Protein AF-A0A067MJQ2-F1 (afdb_monomer_lite)

Secondary structure (DSSP, 8-state):
--------HHHHHHHHHHHSS-EE--EETTEEPPPEEPPSS-TT-SHHHHHHHHHHHHHHHHHHHHHSSTTPPPPPPPTTS-----SEEEETTEEEETTS--HHHHHHHHHHHHHHHHHHHHHHHHHT--HHHHHHHIIIIIHHHHHGGGGG-

Radius of gyration: 24.06 Å; chains: 1; bounding box: 55×53×56 Å

Structure (mmCIF, N/CA/C/O backbone):
data_AF-A0A067MJQ2-F1
#
_entry.id   AF-A0A067MJQ2-F1
#
loop_
_atom_site.group_PDB
_atom_site.id
_atom_site.type_symbol
_atom_site.label_atom_id
_atom_site.label_alt_id
_atom_site.label_comp_id
_atom_site.label_asym_id
_atom_site.label_entity_id
_atom_site.label_seq_id
_atom_site.pdbx_PDB_ins_code
_atom_site.Cartn_x
_atom_site.Cartn_y
_atom_site.Cartn_z
_atom_site.occupancy
_atom_site.B_iso_or_equiv
_atom_site.auth_seq_id
_atom_site.auth_comp_id
_atom_site.auth_asym_id
_atom_s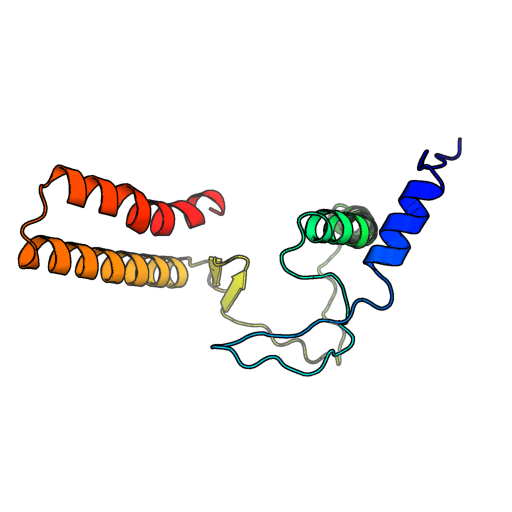ite.auth_atom_id
_atom_site.pdbx_PDB_model_num
ATOM 1 N N . MET A 1 1 ? 30.058 -21.369 -19.604 1.00 32.69 1 MET A N 1
ATOM 2 C CA . MET A 1 1 ? 29.313 -22.134 -18.583 1.00 32.69 1 MET A CA 1
ATOM 3 C C . MET A 1 1 ? 27.878 -21.627 -18.615 1.00 32.69 1 MET A C 1
ATOM 5 O O . MET A 1 1 ? 27.590 -20.564 -18.086 1.00 32.69 1 MET A O 1
ATOM 9 N N . THR A 1 2 ? 27.033 -22.276 -19.410 1.00 34.25 2 THR A N 1
ATOM 10 C CA . THR A 1 2 ? 25.644 -21.876 -19.672 1.00 34.25 2 THR A CA 1
ATOM 11 C C . THR A 1 2 ? 24.754 -22.401 -18.551 1.00 34.25 2 THR A C 1
ATOM 13 O O . THR A 1 2 ? 24.617 -23.610 -18.397 1.00 34.25 2 THR A O 1
ATOM 16 N N . PHE A 1 3 ? 24.171 -21.502 -17.756 1.00 43.03 3 PHE A N 1
ATOM 17 C CA . PHE A 1 3 ? 23.114 -21.848 -16.807 1.00 43.03 3 PHE A CA 1
ATOM 18 C C . PHE A 1 3 ? 21.864 -22.250 -17.601 1.00 43.03 3 PHE A C 1
ATOM 20 O O . PHE A 1 3 ? 21.098 -21.393 -18.032 1.00 43.03 3 PHE A O 1
ATOM 27 N N . ALA A 1 4 ? 21.679 -23.548 -17.835 1.00 46.56 4 ALA A N 1
ATOM 28 C CA . ALA A 1 4 ? 20.373 -24.082 -18.195 1.00 46.56 4 ALA A CA 1
ATOM 29 C C . ALA A 1 4 ? 19.513 -24.051 -16.922 1.00 46.56 4 ALA A C 1
ATOM 31 O O . ALA A 1 4 ? 19.930 -24.629 -15.913 1.00 46.56 4 ALA A O 1
ATOM 32 N N . PRO A 1 5 ? 18.368 -23.351 -16.892 1.00 57.22 5 PRO A N 1
ATOM 33 C CA . PRO A 1 5 ? 17.514 -23.403 -15.721 1.00 57.22 5 PRO A CA 1
ATOM 34 C C . PRO A 1 5 ? 16.914 -24.814 -15.636 1.00 57.22 5 PRO A C 1
ATOM 36 O O . PRO A 1 5 ? 16.257 -25.277 -16.563 1.00 57.22 5 PRO A O 1
ATOM 39 N N . ALA A 1 6 ? 17.197 -25.513 -14.538 1.00 62.03 6 ALA A N 1
ATOM 40 C CA . ALA A 1 6 ? 16.759 -26.879 -14.265 1.00 62.03 6 ALA A CA 1
ATOM 41 C C . ALA A 1 6 ? 15.264 -26.925 -13.887 1.00 62.03 6 ALA A C 1
ATOM 43 O O . ALA A 1 6 ? 14.918 -27.262 -12.757 1.00 62.03 6 ALA A O 1
ATOM 44 N N . TYR A 1 7 ? 14.376 -26.529 -14.800 1.00 73.81 7 TYR A N 1
ATOM 45 C CA . TYR A 1 7 ? 12.937 -26.731 -14.634 1.00 73.81 7 TYR A CA 1
ATOM 46 C C . TYR A 1 7 ? 12.507 -27.976 -15.403 1.00 73.81 7 TYR A C 1
ATOM 48 O O . TYR A 1 7 ? 12.856 -28.141 -16.566 1.00 73.81 7 TYR A O 1
ATOM 56 N N . ASP A 1 8 ? 11.756 -28.843 -14.730 1.00 87.31 8 ASP A N 1
ATOM 57 C CA . ASP A 1 8 ? 11.085 -29.989 -15.341 1.00 87.31 8 ASP A CA 1
ATOM 58 C C . ASP A 1 8 ? 10.081 -29.506 -16.405 1.00 87.31 8 ASP A C 1
ATOM 60 O O . ASP A 1 8 ? 9.331 -28.550 -16.169 1.00 87.31 8 ASP A O 1
ATOM 64 N N . ASP A 1 9 ? 10.045 -30.187 -17.552 1.00 87.06 9 ASP A N 1
ATOM 65 C CA . ASP A 1 9 ? 9.112 -29.954 -18.661 1.00 87.06 9 ASP A CA 1
ATOM 66 C C . ASP A 1 9 ? 7.653 -29.914 -18.186 1.00 87.06 9 ASP A C 1
ATOM 68 O O . ASP A 1 9 ? 6.849 -29.105 -18.658 1.00 87.06 9 ASP A O 1
ATOM 72 N N . THR A 1 10 ? 7.320 -30.721 -17.177 1.00 89.19 10 THR A N 1
ATOM 73 C CA . THR A 1 10 ? 5.997 -30.730 -16.545 1.00 89.19 10 THR A CA 1
ATOM 74 C C . THR A 1 10 ? 5.669 -29.368 -15.933 1.00 89.19 10 THR A C 1
ATOM 76 O O . THR A 1 10 ? 4.576 -28.838 -16.126 1.00 89.19 10 THR A O 1
ATOM 79 N N . THR A 1 11 ? 6.623 -28.752 -15.232 1.00 86.00 11 THR A N 1
ATOM 80 C CA . THR A 1 11 ? 6.438 -27.436 -14.599 1.00 86.00 11 THR A CA 1
ATOM 81 C C . THR A 1 11 ? 6.233 -26.348 -15.649 1.00 86.00 11 THR A C 1
ATOM 83 O O . THR A 1 11 ? 5.360 -25.491 -15.493 1.00 86.00 11 THR A O 1
ATOM 86 N N . VAL A 1 12 ? 6.992 -26.404 -16.746 1.00 87.50 12 VAL A N 1
ATOM 87 C CA . VAL A 1 12 ? 6.847 -25.467 -17.869 1.00 87.50 12 VAL A CA 1
ATOM 88 C C . VAL A 1 12 ? 5.466 -25.607 -18.512 1.00 87.50 12 VAL A C 1
ATOM 90 O O . VAL A 1 12 ? 4.796 -24.597 -18.732 1.00 87.50 12 VAL A O 1
ATOM 93 N N . ALA A 1 13 ? 4.995 -26.837 -18.727 1.00 88.06 13 ALA A N 1
ATOM 94 C CA . ALA A 1 13 ? 3.665 -27.100 -19.270 1.00 88.06 13 ALA A CA 1
ATOM 95 C C . ALA A 1 13 ? 2.544 -26.565 -18.359 1.00 88.06 13 ALA A C 1
ATOM 97 O O . ALA A 1 13 ? 1.596 -25.950 -18.849 1.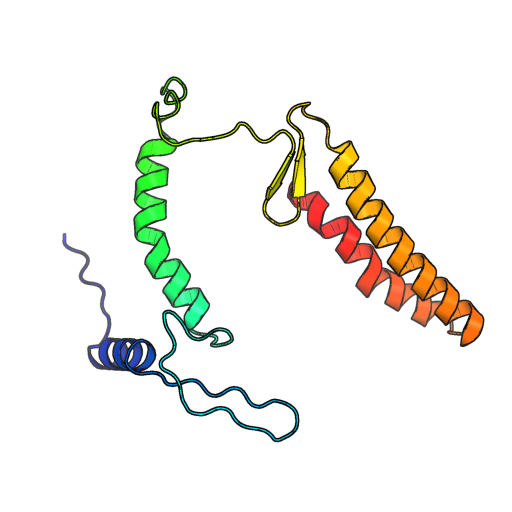00 88.06 13 ALA A O 1
ATOM 98 N N . TRP A 1 14 ? 2.671 -26.721 -17.036 1.00 88.38 14 TRP A N 1
ATOM 99 C CA . TRP A 1 14 ? 1.720 -26.155 -16.070 1.00 88.38 14 TRP A CA 1
ATOM 100 C C . TRP A 1 14 ? 1.694 -24.626 -16.094 1.00 88.38 14 TRP A C 1
ATOM 102 O O . TRP A 1 14 ? 0.615 -24.033 -16.088 1.00 88.38 14 TRP A O 1
ATOM 112 N N . ILE A 1 15 ? 2.859 -23.974 -16.150 1.00 88.06 15 ILE A N 1
ATOM 113 C CA . ILE A 1 15 ? 2.942 -22.509 -16.247 1.00 88.06 15 ILE A CA 1
ATOM 114 C C . ILE A 1 15 ? 2.348 -22.034 -17.578 1.00 88.06 15 ILE A C 1
ATOM 116 O O . ILE A 1 15 ? 1.588 -21.068 -17.603 1.00 88.06 15 ILE A O 1
ATOM 120 N N . GLN A 1 16 ? 2.634 -22.726 -18.680 1.00 88.00 16 GLN A N 1
ATOM 121 C CA . GLN A 1 16 ? 2.071 -22.398 -19.987 1.00 88.00 16 GLN A CA 1
ATOM 122 C C . GLN A 1 16 ? 0.545 -22.549 -19.999 1.00 88.00 16 GLN A C 1
ATOM 124 O O . GLN A 1 16 ? -0.145 -21.655 -20.491 1.00 88.00 16 GLN A O 1
ATOM 129 N N . ALA A 1 17 ? 0.012 -23.626 -19.419 1.00 86.38 17 ALA A N 1
ATOM 130 C CA . ALA A 1 17 ? -1.427 -23.824 -19.258 1.00 86.38 17 ALA A CA 1
ATOM 131 C C . ALA A 1 17 ? -2.057 -22.750 -18.355 1.00 86.38 17 ALA A C 1
ATOM 133 O O . ALA A 1 17 ? -3.153 -22.280 -18.634 1.00 86.38 17 ALA A O 1
ATOM 134 N N . PHE A 1 18 ? -1.351 -22.308 -17.310 1.00 85.25 18 PHE A N 1
ATOM 135 C CA . PHE A 1 18 ? -1.799 -21.217 -16.442 1.00 85.25 18 PHE A CA 1
ATOM 136 C C . PHE A 1 18 ? -1.872 -19.867 -17.178 1.00 85.25 18 PHE A C 1
ATOM 138 O O . PHE A 1 18 ? -2.764 -19.062 -16.915 1.00 85.25 18 PHE A O 1
ATOM 145 N N . LEU A 1 19 ? -0.949 -19.613 -18.109 1.00 83.38 19 LEU A N 1
ATOM 146 C CA . LEU A 1 19 ? -0.887 -18.367 -18.880 1.00 83.38 19 LEU A CA 1
ATOM 147 C C . LEU A 1 19 ? -1.810 -18.354 -20.109 1.00 83.38 19 LEU A C 1
ATOM 149 O O . LEU A 1 19 ? -2.201 -17.278 -20.558 1.00 83.38 19 LEU A O 1
ATOM 153 N N . THR A 1 20 ? -2.174 -19.517 -20.653 1.00 84.25 20 THR A N 1
ATOM 154 C CA . THR A 1 20 ? -2.862 -19.635 -21.953 1.00 84.25 20 THR A CA 1
ATOM 155 C C . THR A 1 20 ? -4.352 -19.948 -21.789 1.00 84.25 20 THR A C 1
ATOM 157 O O . THR A 1 20 ? -4.719 -20.786 -20.980 1.00 84.25 20 THR A O 1
ATOM 160 N N . ASP A 1 21 ? -5.211 -19.290 -22.580 1.00 70.12 21 ASP A N 1
ATOM 161 C CA . ASP A 1 21 ? -6.662 -19.561 -22.710 1.00 70.12 21 ASP A CA 1
ATOM 162 C C . ASP A 1 21 ? -7.470 -19.578 -21.393 1.00 70.12 21 ASP A C 1
ATOM 164 O O . ASP A 1 21 ? -8.532 -20.195 -21.286 1.00 70.12 21 ASP A O 1
ATOM 168 N N . HIS A 1 22 ? -7.007 -18.861 -20.367 1.00 73.62 22 HIS A N 1
ATOM 169 C CA . HIS A 1 22 ? -7.768 -18.735 -19.132 1.00 73.62 22 HIS A CA 1
ATOM 170 C C . HIS A 1 22 ? -8.941 -17.760 -19.332 1.00 73.62 22 HIS A C 1
ATOM 172 O O . HIS A 1 22 ? -8.787 -16.554 -19.566 1.00 73.62 22 HIS A O 1
ATOM 178 N N . LYS A 1 23 ? -10.155 -18.307 -19.246 1.00 78.69 23 LYS A N 1
ATOM 179 C CA . LYS A 1 23 ? -11.404 -17.549 -19.333 1.00 78.69 23 LYS A CA 1
ATOM 180 C C . LYS A 1 23 ? -11.865 -17.162 -17.935 1.00 78.69 23 LYS A C 1
ATOM 182 O O . LYS A 1 23 ? -11.967 -18.007 -17.049 1.00 78.69 23 LYS A O 1
ATOM 187 N N . GLY A 1 24 ? -12.140 -15.878 -17.745 1.00 76.88 24 GLY A N 1
ATOM 188 C CA . GLY A 1 24 ? -12.678 -15.336 -16.503 1.00 76.88 24 GLY A CA 1
ATOM 189 C C . GLY A 1 24 ? -14.182 -15.115 -16.617 1.00 76.88 24 GLY A C 1
ATOM 190 O O . GLY A 1 24 ? -14.694 -14.776 -17.684 1.00 76.88 24 GLY A O 1
ATOM 191 N N . SER A 1 25 ? -14.907 -15.292 -15.517 1.00 81.31 25 SER A N 1
ATOM 192 C CA . SER A 1 25 ? -16.302 -14.859 -15.390 1.00 81.31 25 SER A CA 1
ATOM 193 C C . SER A 1 25 ? -16.462 -14.117 -14.074 1.00 81.31 25 SER A C 1
ATOM 195 O O . SER A 1 25 ? -15.941 -14.545 -13.044 1.00 81.31 25 SER A O 1
ATOM 197 N N . ILE A 1 26 ? -17.161 -12.990 -14.110 1.00 82.19 26 ILE A N 1
ATOM 198 C CA . ILE A 1 26 ? -17.397 -12.160 -12.934 1.00 82.19 26 ILE A CA 1
ATOM 199 C C . ILE A 1 26 ? -18.754 -12.560 -12.367 1.00 82.19 26 ILE A C 1
ATOM 201 O O . ILE A 1 26 ? -19.753 -12.558 -13.088 1.00 82.19 26 ILE A O 1
ATOM 205 N N . LYS A 1 27 ? -18.786 -12.909 -11.078 1.00 88.56 27 LYS A N 1
ATOM 206 C CA . LYS A 1 27 ? -20.025 -13.155 -10.340 1.00 88.56 27 LYS A CA 1
ATOM 207 C C . LYS A 1 27 ? -20.297 -11.992 -9.392 1.00 88.56 27 LYS A C 1
ATOM 209 O O . LYS A 1 27 ? -19.516 -11.776 -8.469 1.00 88.56 27 LYS A O 1
ATOM 214 N N . VAL A 1 28 ? -21.406 -11.287 -9.597 1.00 89.31 28 VAL A N 1
ATOM 215 C CA . VAL A 1 28 ? -21.890 -10.216 -8.709 1.00 89.31 28 VAL A CA 1
ATOM 216 C C . VAL A 1 28 ? -23.342 -10.514 -8.363 1.00 89.31 28 VAL A C 1
ATOM 218 O O . VAL A 1 28 ? -24.157 -10.687 -9.262 1.00 89.31 28 VAL A O 1
ATOM 221 N N . ASP A 1 29 ? -23.653 -10.639 -7.072 1.00 84.38 29 ASP A N 1
ATOM 222 C CA . ASP A 1 29 ? -25.021 -10.821 -6.557 1.00 84.38 29 ASP A CA 1
ATOM 223 C C . ASP A 1 29 ? -25.850 -11.899 -7.280 1.00 84.38 29 ASP A C 1
ATOM 225 O O . ASP A 1 29 ? -27.031 -11.741 -7.569 1.00 84.38 29 ASP A O 1
ATOM 229 N N . GLY A 1 30 ? -25.208 -13.029 -7.593 1.00 88.06 30 GLY A N 1
ATOM 230 C CA . GLY A 1 30 ? -25.850 -14.168 -8.257 1.00 88.06 30 GLY A CA 1
ATOM 231 C C . GLY A 1 30 ? -25.866 -14.103 -9.787 1.00 88.06 30 GLY A C 1
ATOM 232 O O . GLY A 1 30 ? -26.031 -15.149 -10.413 1.00 88.06 30 GLY A O 1
ATOM 233 N N . PHE A 1 31 ? -25.597 -12.946 -10.394 1.00 86.31 31 PHE A N 1
ATOM 234 C CA . PHE A 1 31 ? -25.400 -12.820 -11.838 1.00 86.31 31 PHE A CA 1
ATOM 235 C C . PHE A 1 31 ? -23.971 -13.205 -12.220 1.00 86.31 31 PHE A C 1
ATOM 237 O O . PHE A 1 31 ? -23.013 -12.741 -11.604 1.00 86.31 31 PHE A O 1
ATOM 244 N N . VAL A 1 32 ? -23.829 -14.053 -13.240 1.00 90.62 32 VAL A N 1
ATOM 245 C CA . VAL A 1 32 ? -22.536 -14.517 -13.764 1.00 90.62 32 VAL A CA 1
ATOM 246 C C . VAL A 1 32 ? -22.382 -14.015 -15.195 1.00 90.62 32 VAL A C 1
ATOM 248 O O . VAL A 1 32 ? -23.260 -14.244 -16.027 1.00 90.62 32 VAL A O 1
ATOM 251 N N . SER A 1 33 ? -21.281 -13.320 -15.484 1.00 89.50 33 SER A N 1
ATOM 252 C CA . SER A 1 33 ? -20.967 -12.882 -16.846 1.00 89.50 33 SER A CA 1
ATOM 253 C C . SER A 1 33 ? -20.621 -14.068 -17.750 1.00 89.50 33 SER A C 1
ATOM 255 O O . SER A 1 33 ? -20.146 -15.101 -17.280 1.00 89.50 33 SER A O 1
ATOM 257 N N . ALA A 1 34 ? -20.771 -13.900 -19.065 1.00 86.25 34 ALA A N 1
ATOM 258 C CA . ALA A 1 34 ? -20.215 -14.857 -20.015 1.00 86.25 34 ALA A CA 1
ATOM 259 C C . ALA A 1 34 ? -18.681 -14.963 -19.845 1.00 86.25 34 ALA A C 1
ATOM 261 O O . ALA A 1 34 ? -18.037 -13.963 -19.496 1.00 86.25 34 ALA A O 1
ATOM 262 N N . PRO A 1 35 ? -18.087 -16.146 -20.081 1.00 84.50 35 PRO A N 1
ATOM 263 C CA . PRO A 1 35 ? -16.645 -16.328 -20.006 1.00 84.50 35 PRO A CA 1
ATOM 264 C C . PRO A 1 35 ? -15.942 -15.501 -21.085 1.00 84.50 35 PRO A C 1
ATOM 266 O O . PRO A 1 35 ? -16.150 -15.723 -22.276 1.00 84.50 35 PRO A O 1
ATOM 269 N N . SER A 1 36 ? -15.094 -14.564 -20.662 1.00 77.56 36 SER A N 1
ATOM 270 C CA . SER A 1 36 ? -14.261 -13.747 -21.550 1.00 77.56 36 SER A CA 1
ATOM 271 C C . SER A 1 36 ? -12.798 -14.173 -21.428 1.00 77.56 36 SER A C 1
ATOM 273 O O . SER A 1 36 ? -12.361 -14.501 -20.318 1.00 77.56 36 SER A O 1
ATOM 275 N N . PRO A 1 37 ? -12.014 -14.157 -22.522 1.00 70.00 37 PRO A N 1
ATOM 276 C CA . PRO A 1 37 ? -10.568 -14.294 -22.420 1.00 70.00 37 PRO A CA 1
ATOM 277 C C . PRO A 1 37 ? -10.020 -13.207 -21.493 1.00 70.00 37 PRO A C 1
ATOM 279 O O . PRO A 1 37 ? -10.398 -12.036 -21.595 1.00 70.00 37 PRO A O 1
ATOM 282 N N . THR A 1 38 ? -9.158 -13.613 -20.566 1.00 69.69 38 THR A N 1
ATOM 283 C CA . THR A 1 38 ? -8.440 -12.685 -19.693 1.00 69.69 38 THR A CA 1
ATOM 284 C C . THR A 1 38 ? -7.080 -12.415 -20.321 1.00 69.69 38 THR A C 1
ATOM 286 O O . THR A 1 38 ? -6.382 -13.336 -20.734 1.00 69.69 38 THR A O 1
ATOM 289 N N . PHE A 1 39 ? -6.712 -11.142 -20.436 1.00 71.19 39 PHE A N 1
ATOM 290 C CA . PHE A 1 39 ? -5.384 -10.755 -20.898 1.00 71.19 39 PHE A CA 1
ATOM 291 C C . PHE A 1 39 ? -4.454 -10.593 -19.694 1.00 71.19 39 PHE A C 1
ATOM 293 O O . PHE A 1 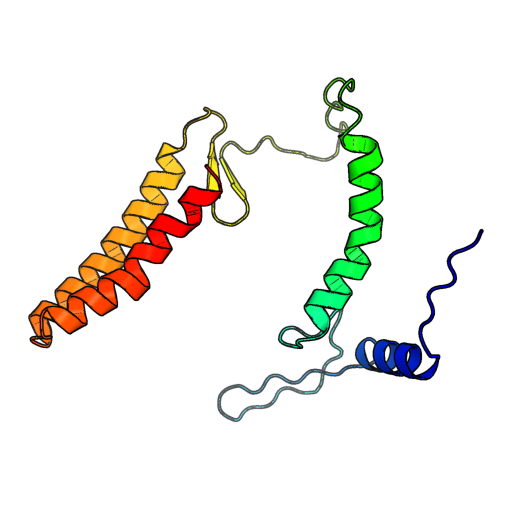39 ? -4.799 -9.909 -18.730 1.00 71.19 39 PHE A O 1
ATOM 300 N N . GLY A 1 40 ? -3.255 -11.171 -19.772 1.00 76.81 40 GLY A N 1
ATOM 301 C CA . GLY A 1 40 ? -2.235 -11.048 -18.731 1.00 76.81 40 GLY A CA 1
ATOM 302 C C . GLY A 1 40 ? -2.310 -12.144 -17.668 1.00 76.81 40 GLY A C 1
ATOM 303 O O . GLY A 1 40 ? -2.619 -13.289 -17.969 1.00 76.81 40 GLY A O 1
ATOM 304 N N . LEU A 1 41 ? -1.939 -11.803 -16.433 1.00 83.62 41 LEU A N 1
ATOM 305 C CA . LEU A 1 41 ? -1.894 -12.740 -15.311 1.00 83.62 41 LEU A CA 1
ATOM 306 C C . LEU A 1 41 ? -3.200 -12.687 -14.500 1.00 83.62 41 LEU A C 1
ATOM 308 O O . LEU A 1 41 ? -3.677 -11.587 -14.212 1.00 83.62 41 LEU A O 1
ATOM 312 N N . PRO A 1 42 ? -3.738 -13.829 -14.036 1.00 79.94 42 PRO A N 1
ATOM 313 C CA . PRO A 1 42 ? -4.916 -13.848 -13.171 1.00 79.94 42 PRO A CA 1
ATOM 314 C C . PRO A 1 42 ? -4.692 -13.059 -11.871 1.00 79.94 42 PRO A C 1
ATOM 316 O O . PRO A 1 42 ? -3.854 -13.435 -11.041 1.00 79.94 42 PRO A O 1
ATOM 319 N N . GLN A 1 43 ? -5.439 -11.972 -11.661 1.00 79.62 43 GLN A N 1
ATOM 320 C CA . GLN A 1 43 ? -5.361 -11.184 -10.430 1.00 79.62 43 GLN A CA 1
ATOM 321 C C . GLN A 1 43 ? -5.963 -11.974 -9.258 1.00 79.62 43 GLN A C 1
ATOM 323 O O . GLN A 1 43 ? -7.081 -12.472 -9.343 1.00 79.62 43 GLN A O 1
ATOM 328 N N . GLY A 1 44 ? -5.213 -12.096 -8.160 1.00 79.12 44 GLY A N 1
ATOM 329 C CA . GLY A 1 44 ? -5.616 -12.882 -6.985 1.00 79.12 44 GLY A CA 1
ATOM 330 C C . GLY A 1 44 ? -5.075 -14.315 -6.957 1.00 79.12 44 GLY A C 1
ATOM 331 O O . GLY A 1 44 ? -5.205 -14.979 -5.932 1.00 79.12 44 GLY A O 1
ATOM 332 N N . SER A 1 45 ? -4.410 -14.782 -8.023 1.00 84.75 45 SER A N 1
ATOM 333 C CA . SER A 1 45 ? -3.635 -16.027 -7.958 1.00 84.75 45 SER A CA 1
ATOM 334 C C . SER A 1 45 ? -2.337 -15.812 -7.164 1.00 84.75 45 SER A C 1
ATOM 336 O O . SER A 1 45 ? -1.624 -14.844 -7.441 1.00 84.75 45 SER A O 1
ATOM 338 N N . PRO A 1 46 ? -1.968 -16.722 -6.241 1.00 86.38 46 PRO A N 1
ATOM 339 C CA . PRO A 1 46 ? -0.677 -16.684 -5.552 1.00 86.38 46 PRO A CA 1
ATOM 340 C C . PRO A 1 46 ? 0.534 -16.780 -6.493 1.00 86.38 46 PRO A C 1
ATOM 342 O O . PRO A 1 46 ? 1.609 -16.288 -6.159 1.00 86.38 46 PRO A O 1
ATOM 345 N N . LEU A 1 47 ? 0.369 -17.399 -7.670 1.00 87.06 47 LEU A N 1
ATOM 346 C CA . LEU A 1 47 ? 1.450 -17.601 -8.640 1.00 87.06 47 LEU A CA 1
ATOM 347 C C . LEU A 1 47 ? 1.713 -16.351 -9.496 1.00 87.06 47 LEU A C 1
ATOM 349 O O . LEU A 1 47 ? 2.847 -16.101 -9.903 1.00 87.06 47 LEU A O 1
ATOM 353 N N . SER A 1 48 ? 0.682 -15.539 -9.740 1.00 88.12 48 SER A N 1
ATOM 354 C CA . SER A 1 48 ? 0.772 -14.362 -10.610 1.00 88.12 48 SER A CA 1
ATOM 355 C C . SER A 1 48 ? 1.842 -13.348 -10.177 1.00 88.12 48 SER A C 1
ATOM 357 O O . SER A 1 48 ? 2.630 -12.947 -11.032 1.00 88.12 48 SER A O 1
ATOM 359 N N . PRO A 1 49 ? 1.964 -12.950 -8.893 1.00 88.62 49 PRO A N 1
ATOM 360 C CA . PRO A 1 49 ? 3.028 -12.042 -8.463 1.00 88.62 49 PRO A CA 1
ATOM 361 C C . PRO A 1 49 ? 4.433 -12.570 -8.769 1.00 88.62 49 PRO A C 1
ATOM 363 O O . PRO A 1 49 ? 5.279 -11.809 -9.224 1.00 88.62 49 PRO A O 1
ATOM 366 N N . ILE A 1 50 ? 4.665 -13.874 -8.589 1.00 89.31 50 ILE A N 1
ATOM 367 C CA . ILE A 1 50 ? 5.969 -14.505 -8.838 1.00 89.31 50 ILE A CA 1
ATOM 368 C C . ILE A 1 50 ? 6.312 -14.423 -10.328 1.00 89.31 50 ILE A C 1
ATOM 370 O O . ILE A 1 50 ? 7.405 -13.990 -10.691 1.00 89.31 50 ILE A O 1
ATOM 374 N N . LEU A 1 51 ? 5.360 -14.772 -11.199 1.00 87.31 51 LEU A N 1
ATOM 375 C CA . LEU A 1 51 ? 5.546 -14.694 -12.651 1.00 87.31 51 LEU A CA 1
ATOM 376 C C . LEU A 1 51 ? 5.750 -13.247 -13.127 1.00 87.31 51 LEU A C 1
ATOM 378 O O . LEU A 1 51 ? 6.608 -13.000 -13.973 1.00 87.31 51 LEU A O 1
ATOM 382 N N . ALA A 1 52 ? 5.030 -12.280 -12.550 1.00 87.69 52 ALA A N 1
ATOM 383 C CA . ALA A 1 52 ? 5.212 -10.859 -12.848 1.00 87.69 52 ALA A CA 1
ATOM 384 C C . ALA A 1 52 ? 6.609 -10.354 -12.439 1.00 87.69 52 ALA A C 1
ATOM 386 O O . ALA A 1 52 ? 7.241 -9.597 -13.183 1.00 87.69 52 AL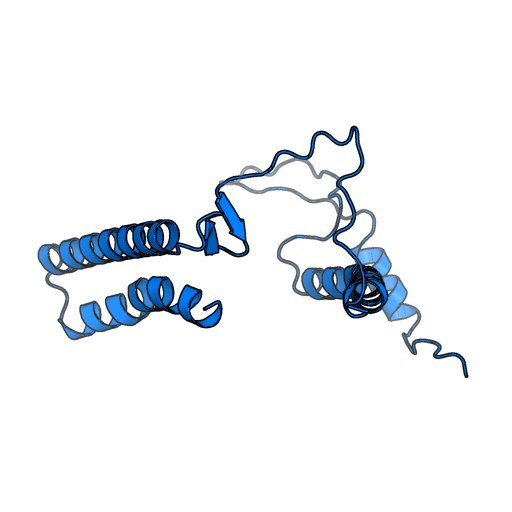A A O 1
ATOM 387 N N . THR A 1 53 ? 7.124 -10.796 -11.288 1.00 88.75 53 THR A N 1
ATOM 388 C CA . THR A 1 53 ? 8.489 -10.479 -10.847 1.00 88.75 53 THR A CA 1
ATOM 389 C C . THR A 1 53 ? 9.531 -11.102 -11.771 1.00 88.75 53 THR A C 1
ATOM 391 O O . THR A 1 53 ? 10.449 -10.407 -12.196 1.00 88.75 53 THR A O 1
ATOM 394 N N . LEU A 1 54 ? 9.379 -12.376 -12.145 1.00 87.69 54 LEU A N 1
ATOM 395 C CA . LEU A 1 54 ? 10.305 -13.042 -13.069 1.00 87.69 54 LEU A CA 1
ATOM 396 C C . LEU A 1 54 ? 10.311 -12.379 -14.453 1.00 87.69 54 LEU A C 1
ATOM 398 O O . LEU A 1 54 ? 11.375 -12.165 -15.028 1.00 87.69 54 LEU A O 1
ATOM 402 N N . TYR A 1 55 ? 9.139 -11.994 -14.959 1.00 86.50 55 TYR A N 1
ATOM 403 C CA . TYR A 1 55 ? 9.015 -11.283 -16.230 1.00 86.50 55 TYR A CA 1
ATOM 404 C C . TYR A 1 55 ? 9.713 -9.915 -16.198 1.00 86.50 55 TYR A C 1
ATOM 406 O O . TYR A 1 55 ? 10.458 -9.562 -17.113 1.00 86.50 55 TYR A O 1
ATOM 414 N N . THR A 1 56 ? 9.510 -9.144 -15.127 1.00 87.19 56 THR A N 1
ATOM 415 C CA . THR A 1 56 ? 10.111 -7.807 -14.994 1.00 87.19 56 THR A CA 1
ATOM 416 C C . THR A 1 56 ? 11.588 -7.839 -14.591 1.00 87.19 56 THR A C 1
ATOM 418 O O . THR A 1 56 ? 12.300 -6.871 -14.860 1.00 87.19 56 THR A O 1
ATOM 421 N N . PHE A 1 57 ? 12.092 -8.948 -14.038 1.00 86.81 57 PHE A N 1
ATOM 422 C CA . PHE A 1 57 ? 13.492 -9.099 -13.630 1.00 86.81 57 PHE A CA 1
ATOM 423 C C . PHE A 1 57 ? 14.479 -8.835 -14.774 1.00 86.81 57 PHE A C 1
ATOM 425 O O . PHE A 1 57 ? 15.446 -8.096 -14.591 1.00 86.81 57 PHE A O 1
ATOM 432 N N . ALA A 1 58 ? 14.222 -9.369 -15.972 1.00 78.25 58 ALA A N 1
ATOM 433 C CA . ALA A 1 58 ? 15.095 -9.155 -17.130 1.00 78.25 58 ALA A CA 1
ATOM 434 C C . ALA A 1 58 ? 15.198 -7.666 -17.509 1.00 78.25 58 ALA A C 1
ATOM 436 O O . ALA A 1 58 ? 16.276 -7.158 -17.829 1.00 78.25 58 ALA A O 1
ATOM 437 N N . PHE A 1 59 ? 14.076 -6.948 -17.425 1.00 81.44 59 PHE A N 1
ATOM 438 C CA . PHE A 1 59 ? 14.028 -5.510 -17.665 1.00 81.44 59 PHE A CA 1
ATOM 439 C C . PHE A 1 59 ? 14.756 -4.729 -16.565 1.00 81.44 59 PHE A C 1
ATOM 441 O O . PHE A 1 59 ? 15.574 -3.857 -16.862 1.00 81.44 59 PHE A O 1
ATOM 448 N N . GLN A 1 60 ? 14.519 -5.078 -15.299 1.00 79.56 60 GLN A N 1
ATOM 449 C CA . GLN A 1 60 ? 15.176 -4.450 -14.157 1.00 79.56 60 GLN A CA 1
ATOM 450 C C . GLN A 1 60 ? 16.696 -4.638 -14.191 1.00 79.56 60 GLN A C 1
ATOM 452 O O . GLN A 1 60 ? 17.422 -3.674 -13.960 1.00 79.56 60 GLN A O 1
ATOM 457 N N . HIS A 1 61 ? 17.180 -5.835 -14.529 1.00 79.25 61 HIS A N 1
ATOM 458 C CA . HIS A 1 61 ? 18.609 -6.112 -14.667 1.00 79.25 61 HIS A CA 1
ATOM 459 C C . HIS A 1 61 ? 19.256 -5.182 -15.704 1.00 79.25 61 HIS A C 1
ATOM 461 O O . HIS A 1 61 ? 20.291 -4.576 -15.435 1.00 79.25 61 HIS A O 1
ATOM 467 N N . ARG A 1 62 ? 18.605 -4.992 -16.861 1.00 75.50 62 ARG A N 1
ATOM 468 C CA . ARG A 1 62 ? 19.082 -4.078 -17.909 1.00 75.50 62 ARG A CA 1
ATOM 469 C C . ARG A 1 62 ? 19.078 -2.616 -17.462 1.00 75.50 62 ARG A C 1
ATOM 471 O O . ARG A 1 62 ? 20.028 -1.883 -17.720 1.00 75.50 62 ARG A O 1
ATOM 478 N N . LEU A 1 63 ? 18.028 -2.187 -16.762 1.00 76.31 63 LEU A N 1
ATOM 479 C CA . LEU A 1 63 ? 17.981 -0.833 -16.217 1.00 76.31 63 LEU A CA 1
ATOM 480 C C . LEU A 1 63 ? 19.061 -0.605 -15.161 1.00 76.31 63 LEU A C 1
ATOM 482 O O . LEU A 1 63 ? 19.666 0.457 -15.145 1.00 76.31 63 LEU A O 1
ATOM 486 N N . GLN A 1 64 ? 19.334 -1.579 -14.295 1.00 71.44 64 GLN A N 1
ATOM 487 C CA . GLN A 1 64 ? 20.356 -1.444 -13.257 1.00 71.44 64 GLN A CA 1
ATOM 488 C C . GLN A 1 64 ? 21.762 -1.327 -13.849 1.00 71.44 64 GLN A C 1
ATOM 490 O O . GLN A 1 64 ? 22.515 -0.452 -13.418 1.00 71.44 64 GLN A O 1
ATOM 495 N N . THR A 1 65 ? 22.101 -2.134 -14.861 1.00 69.06 65 THR A N 1
ATOM 496 C CA . THR A 1 65 ? 23.400 -2.027 -15.549 1.00 69.06 65 THR A CA 1
ATOM 497 C C . THR A 1 65 ? 23.584 -0.672 -16.232 1.00 69.06 65 THR A C 1
ATOM 499 O O . THR A 1 65 ? 24.691 -0.132 -16.244 1.00 69.06 65 THR A O 1
ATOM 502 N N . ASP A 1 66 ? 22.500 -0.092 -16.751 1.00 68.88 66 ASP A N 1
ATOM 503 C CA . ASP A 1 66 ? 22.541 1.168 -17.497 1.00 68.88 66 ASP A CA 1
ATOM 504 C C . ASP A 1 66 ? 22.409 2.418 -16.602 1.00 68.88 66 ASP A C 1
ATOM 506 O O . ASP A 1 66 ? 22.936 3.479 -16.952 1.00 68.88 66 ASP A O 1
ATOM 510 N N . PHE A 1 67 ? 21.714 2.316 -15.462 1.00 63.06 67 PHE A N 1
ATOM 511 C CA . PHE A 1 67 ? 21.389 3.431 -14.559 1.00 63.06 67 PHE A CA 1
ATOM 512 C C . PHE A 1 67 ? 22.416 3.625 -13.435 1.00 63.06 67 PHE A C 1
ATOM 514 O O . PHE A 1 67 ? 22.697 4.761 -13.056 1.00 63.06 67 PHE A O 1
ATOM 521 N N . LEU A 1 68 ? 23.012 2.546 -12.908 1.00 57.66 68 LEU A N 1
ATOM 522 C CA . LEU A 1 68 ? 24.008 2.634 -11.826 1.00 57.66 68 LEU A CA 1
ATOM 523 C C . LEU A 1 68 ? 25.383 3.139 -12.302 1.00 57.66 68 LEU A C 1
ATOM 525 O O . LEU A 1 68 ? 26.229 3.484 -11.482 1.00 57.66 68 LEU A O 1
ATOM 529 N N . ASN A 1 69 ? 25.601 3.260 -13.613 1.00 61.00 69 ASN A N 1
ATOM 530 C CA . ASN A 1 69 ? 26.791 3.882 -14.192 1.00 61.00 69 ASN A CA 1
ATOM 531 C C . ASN A 1 69 ? 26.645 5.427 -14.170 1.00 61.00 69 ASN A C 1
ATOM 533 O O . ASN A 1 69 ? 26.411 6.084 -15.189 1.00 61.00 69 ASN A O 1
ATOM 537 N N . GLN A 1 70 ? 26.717 6.005 -12.965 1.00 57.56 70 GLN A N 1
ATOM 538 C CA . GLN A 1 70 ? 26.342 7.384 -12.594 1.00 57.56 70 GLN A CA 1
ATOM 539 C C . GLN A 1 70 ? 27.276 8.515 -13.091 1.00 57.56 70 GLN A C 1
ATOM 541 O O . GLN A 1 70 ? 27.521 9.478 -12.374 1.00 57.56 70 GLN A O 1
ATOM 546 N N . ASN A 1 71 ? 27.763 8.469 -14.332 1.00 55.75 71 ASN A N 1
ATOM 547 C CA . ASN A 1 71 ? 28.435 9.625 -14.963 1.00 55.75 71 ASN A CA 1
ATOM 548 C C . ASN A 1 71 ? 27.659 10.190 -16.161 1.00 55.75 71 ASN A C 1
ATOM 550 O O . ASN A 1 71 ? 28.192 10.951 -16.973 1.00 55.75 71 ASN A O 1
ATOM 554 N N . ARG A 1 72 ? 26.378 9.832 -16.296 1.00 58.34 72 ARG A N 1
ATOM 555 C CA . ARG A 1 72 ? 25.528 10.366 -17.359 1.00 58.34 72 ARG A CA 1
ATOM 556 C C . ARG A 1 72 ? 24.970 11.724 -16.949 1.00 58.34 72 ARG A C 1
ATOM 558 O O . ARG A 1 72 ? 24.261 11.845 -15.954 1.00 58.34 72 ARG A O 1
ATOM 565 N N . LYS A 1 73 ? 25.248 12.744 -17.769 1.00 57.28 73 LYS A N 1
ATOM 566 C CA . LYS A 1 73 ? 24.425 13.960 -17.810 1.00 57.28 73 LYS A CA 1
ATOM 567 C C . LYS A 1 73 ? 22.963 13.519 -17.980 1.00 57.28 73 LYS A C 1
ATOM 569 O O . LYS A 1 73 ? 22.740 12.578 -18.749 1.00 57.28 73 LYS A O 1
ATOM 574 N N . PRO A 1 74 ? 21.998 14.140 -17.277 1.00 60.47 74 PRO A N 1
ATOM 575 C CA . PRO A 1 74 ? 20.592 13.771 -17.390 1.00 60.47 74 PRO A CA 1
ATOM 576 C C . PRO A 1 74 ? 20.226 13.695 -18.867 1.00 60.47 74 PRO A C 1
ATOM 578 O O . PRO A 1 74 ? 20.492 14.640 -19.613 1.00 60.47 74 PRO A O 1
ATOM 581 N N . THR A 1 75 ? 19.711 12.540 -19.298 1.00 62.88 75 THR A N 1
ATOM 582 C CA . THR A 1 75 ? 19.316 12.350 -20.690 1.00 62.88 75 THR A CA 1
ATOM 583 C C . THR A 1 75 ? 18.315 13.453 -21.017 1.00 62.88 75 THR A C 1
ATOM 585 O O . THR A 1 75 ? 17.282 13.531 -20.345 1.00 62.88 75 THR A O 1
ATOM 588 N N . PRO A 1 76 ? 18.623 14.349 -21.972 1.00 61.38 76 PRO A N 1
ATOM 589 C CA . PRO A 1 76 ? 17.677 15.379 -22.352 1.00 61.38 76 PRO A CA 1
ATOM 590 C C . PRO A 1 76 ? 16.397 14.680 -22.800 1.00 61.38 76 PRO A C 1
ATOM 592 O O . PRO A 1 76 ? 16.455 13.664 -23.497 1.00 61.38 76 PRO A O 1
ATOM 595 N N . ALA A 1 77 ? 15.254 15.183 -22.333 1.00 61.28 77 ALA A N 1
ATOM 596 C CA . ALA A 1 77 ? 13.960 14.615 -22.678 1.00 61.28 77 ALA A CA 1
ATOM 597 C C . ALA A 1 77 ? 13.885 14.452 -24.207 1.00 61.28 77 ALA A C 1
ATOM 599 O O . ALA A 1 77 ? 14.230 15.404 -24.916 1.00 61.28 77 ALA A O 1
ATOM 600 N N . PRO A 1 78 ? 13.482 13.282 -24.735 1.00 62.44 78 PRO A N 1
ATOM 601 C CA . PRO A 1 78 ? 13.348 13.111 -26.172 1.00 62.44 78 PRO A CA 1
ATOM 602 C C . PRO A 1 78 ? 12.390 14.182 -26.700 1.00 62.44 78 PRO A C 1
ATOM 604 O O . PRO A 1 78 ? 11.223 14.240 -26.299 1.00 62.44 78 PRO A O 1
ATOM 607 N N . ALA A 1 79 ? 12.898 15.070 -27.553 1.00 59.25 79 ALA A N 1
ATOM 608 C CA . ALA A 1 79 ? 12.094 16.131 -28.135 1.00 59.25 79 ALA A CA 1
ATOM 609 C C . ALA A 1 79 ? 10.954 15.491 -28.946 1.00 59.25 79 ALA A C 1
ATOM 611 O O . ALA A 1 79 ? 11.208 14.717 -29.864 1.00 59.25 79 ALA A O 1
ATOM 612 N N . GLY A 1 80 ? 9.704 15.776 -28.571 1.00 63.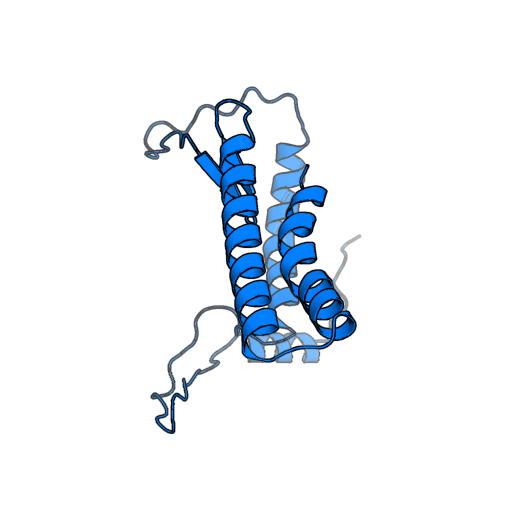28 80 GLY A N 1
ATOM 613 C CA . GLY A 1 80 ? 8.509 15.279 -29.266 1.00 63.28 80 GLY A CA 1
ATOM 614 C C . GLY A 1 80 ? 7.653 14.261 -28.504 1.00 63.28 80 GLY A C 1
ATOM 615 O O . GLY A 1 80 ? 6.545 13.984 -28.948 1.00 63.28 80 GLY A O 1
ATOM 616 N N . LEU A 1 81 ? 8.084 13.753 -27.341 1.00 61.53 81 LEU A N 1
ATOM 617 C CA . LEU A 1 81 ? 7.293 12.781 -26.557 1.00 61.53 81 LEU A CA 1
ATOM 618 C C . LEU A 1 81 ? 6.259 13.402 -25.594 1.00 61.53 81 LEU A C 1
ATOM 620 O O . LEU A 1 81 ? 5.662 12.685 -24.798 1.00 61.53 81 LEU A O 1
ATOM 624 N N . GLY A 1 82 ? 6.034 14.721 -25.639 1.00 61.44 82 GLY A N 1
ATOM 625 C CA . GLY A 1 82 ? 5.011 15.379 -24.810 1.00 61.44 82 GLY A CA 1
ATOM 626 C C . GLY A 1 82 ? 5.205 15.188 -23.299 1.00 61.44 82 GLY A C 1
ATOM 627 O O . GLY A 1 82 ? 4.233 15.196 -22.550 1.00 61.44 82 GLY A O 1
ATOM 628 N N . ILE A 1 83 ? 6.443 14.979 -22.838 1.00 66.25 83 ILE A N 1
ATOM 629 C CA . ILE A 1 83 ? 6.729 14.750 -21.419 1.00 66.25 83 ILE A CA 1
ATOM 630 C C . ILE A 1 83 ? 6.557 16.076 -20.676 1.00 66.25 83 ILE A C 1
ATOM 632 O O . ILE A 1 83 ? 7.405 16.965 -20.742 1.00 66.25 83 ILE A O 1
ATOM 636 N N . THR A 1 84 ? 5.437 16.217 -19.973 1.00 71.62 84 THR A N 1
ATOM 637 C CA . THR A 1 84 ? 5.156 17.376 -19.126 1.00 71.62 84 THR A CA 1
ATOM 638 C C . THR A 1 84 ? 5.863 17.219 -17.786 1.00 71.62 84 THR A C 1
ATOM 640 O O . THR A 1 84 ? 5.712 16.191 -17.125 1.00 71.62 84 THR A O 1
ATOM 643 N N . VAL A 1 85 ? 6.589 18.245 -17.341 1.00 70.88 85 VAL A N 1
ATOM 644 C CA . VAL A 1 85 ? 7.098 18.289 -15.964 1.00 70.88 85 VAL A CA 1
ATOM 645 C C . VAL A 1 85 ? 5.904 18.413 -15.018 1.00 70.88 85 VAL A C 1
ATOM 647 O O . VAL A 1 85 ? 5.198 19.420 -15.032 1.00 70.88 85 VAL A O 1
ATOM 650 N N . ILE A 1 86 ? 5.668 17.383 -14.204 1.00 74.56 86 ILE A N 1
ATOM 651 C CA . ILE A 1 86 ? 4.556 17.355 -13.251 1.00 74.56 86 ILE A CA 1
ATOM 652 C C . ILE A 1 86 ? 5.028 17.970 -11.919 1.00 74.56 86 ILE A C 1
ATOM 654 O O . ILE A 1 86 ? 6.049 17.536 -11.383 1.00 74.56 86 ILE A O 1
ATOM 658 N N . PRO A 1 87 ? 4.317 18.963 -11.349 1.00 72.25 87 PRO A N 1
ATOM 659 C CA . PRO A 1 87 ? 4.727 19.624 -10.106 1.00 72.25 87 PRO A CA 1
ATOM 660 C C . PRO A 1 87 ? 4.625 18.727 -8.860 1.00 72.25 87 PRO A C 1
ATOM 662 O O . PRO A 1 87 ? 5.353 18.955 -7.889 1.00 72.25 87 PRO A O 1
ATOM 665 N N . HIS A 1 88 ? 3.750 17.714 -8.891 1.00 73.88 88 HIS A N 1
ATOM 666 C CA . HIS A 1 88 ? 3.533 16.754 -7.809 1.00 73.88 88 HIS A CA 1
ATOM 667 C C . HIS A 1 88 ? 3.404 15.326 -8.360 1.00 73.88 88 HIS A C 1
ATOM 669 O O . HIS A 1 88 ? 2.569 15.083 -9.227 1.00 73.88 88 HIS A O 1
ATOM 675 N N . LEU A 1 89 ? 4.200 14.382 -7.854 1.00 81.62 89 LEU A N 1
ATOM 676 C CA . LEU A 1 89 ? 4.188 12.976 -8.272 1.00 81.62 89 LEU A CA 1
ATOM 677 C C . LEU A 1 89 ? 3.850 12.083 -7.080 1.00 81.62 89 LEU A C 1
ATOM 679 O O . LEU A 1 89 ? 4.589 12.072 -6.100 1.00 81.62 89 LEU A O 1
ATOM 683 N N . THR A 1 90 ? 2.779 11.297 -7.172 1.00 80.38 90 THR A N 1
ATOM 684 C CA . THR A 1 90 ? 2.492 10.259 -6.177 1.00 80.38 90 THR A CA 1
ATOM 685 C C . THR A 1 90 ? 3.129 8.946 -6.608 1.00 80.38 90 THR A C 1
ATOM 687 O O . THR A 1 90 ? 2.758 8.373 -7.630 1.00 80.38 90 THR A O 1
ATOM 690 N N . TRP A 1 91 ? 4.073 8.454 -5.814 1.00 79.62 91 TRP A N 1
ATOM 691 C CA . TRP A 1 91 ? 4.754 7.185 -6.034 1.00 79.62 91 TRP A CA 1
ATOM 692 C C . TRP A 1 91 ? 4.568 6.285 -4.817 1.00 79.62 91 TRP A C 1
ATOM 694 O O . TRP A 1 91 ? 4.895 6.681 -3.702 1.00 79.62 91 TRP A O 1
ATOM 704 N N . LEU A 1 92 ? 4.003 5.088 -5.021 1.00 80.12 92 LEU A N 1
ATOM 705 C CA . LEU A 1 92 ? 3.705 4.120 -3.950 1.00 80.12 92 LEU A CA 1
ATOM 706 C C . LEU A 1 92 ? 2.947 4.738 -2.753 1.00 80.12 92 LEU A C 1
ATOM 708 O O . LEU A 1 92 ? 3.160 4.381 -1.599 1.00 80.12 92 LEU A O 1
ATOM 712 N N . GLY A 1 93 ? 2.057 5.696 -3.030 1.00 74.19 93 GLY A N 1
ATOM 713 C CA . GLY A 1 93 ? 1.276 6.398 -2.008 1.00 74.19 93 GLY A CA 1
ATOM 714 C C . GLY A 1 93 ? 1.994 7.563 -1.321 1.00 74.19 93 GLY A C 1
ATOM 715 O O . GLY A 1 93 ? 1.401 8.166 -0.431 1.00 74.19 93 GLY A O 1
ATOM 716 N N . VAL A 1 94 ? 3.217 7.909 -1.737 1.00 77.81 94 VAL A N 1
ATOM 717 C CA . VAL A 1 94 ? 3.971 9.076 -1.257 1.00 77.81 94 VAL A CA 1
ATOM 718 C C . VAL A 1 94 ? 3.958 10.181 -2.303 1.00 77.81 94 VAL A C 1
ATOM 720 O O . VAL A 1 94 ? 4.355 9.961 -3.445 1.00 77.81 94 VAL A O 1
ATOM 723 N N . THR A 1 95 ? 3.505 11.374 -1.924 1.00 79.81 95 THR A N 1
ATOM 724 C CA . THR A 1 95 ? 3.431 12.523 -2.836 1.00 79.81 95 THR A CA 1
ATOM 725 C C . THR A 1 95 ? 4.697 13.378 -2.751 1.00 79.81 95 THR A C 1
ATOM 727 O O . THR A 1 95 ? 4.943 14.067 -1.762 1.00 79.81 95 THR A O 1
ATOM 730 N N . PHE A 1 96 ? 5.488 13.373 -3.819 1.00 77.44 96 PHE A N 1
ATOM 731 C CA . PHE A 1 96 ? 6.677 14.202 -3.986 1.00 77.44 96 PHE A CA 1
ATOM 732 C C . PHE A 1 96 ? 6.310 15.536 -4.635 1.00 77.44 96 PHE A C 1
ATOM 734 O O . PHE A 1 96 ? 5.598 15.573 -5.634 1.00 77.44 96 PHE A O 1
ATOM 741 N N . SER A 1 97 ? 6.806 16.640 -4.080 1.00 77.88 97 SER A N 1
ATOM 742 C CA . SER A 1 97 ? 6.652 17.993 -4.627 1.00 77.88 97 SER A CA 1
ATOM 743 C C . SER A 1 97 ? 7.967 18.470 -5.236 1.00 77.88 97 SER A C 1
ATOM 745 O O . SER A 1 97 ? 9.030 18.265 -4.645 1.00 77.88 97 SER A O 1
ATOM 747 N N . ASN A 1 98 ? 7.900 19.185 -6.361 1.00 69.88 98 ASN A N 1
ATOM 748 C CA . ASN A 1 98 ? 9.071 19.789 -7.013 1.00 69.88 98 ASN A CA 1
ATOM 749 C C . ASN A 1 98 ? 9.850 20.742 -6.072 1.00 69.88 98 ASN A C 1
ATOM 751 O O . ASN A 1 98 ? 11.064 20.885 -6.164 1.00 69.88 98 ASN A O 1
ATOM 755 N N . LYS A 1 99 ? 9.183 21.340 -5.075 1.00 62.00 99 LYS A N 1
ATOM 756 C CA . LYS A 1 99 ? 9.810 22.257 -4.102 1.00 62.00 99 LYS A CA 1
ATOM 757 C C . LYS A 1 99 ? 10.554 21.563 -2.949 1.00 62.00 99 LYS A C 1
ATOM 759 O O . LYS A 1 99 ? 10.798 22.199 -1.928 1.00 62.00 99 LYS A O 1
ATOM 764 N N . ARG A 1 100 ? 10.891 20.270 -3.074 1.00 58.09 100 ARG A N 1
ATOM 765 C CA . ARG A 1 100 ? 11.528 19.464 -2.008 1.00 58.09 100 ARG A CA 1
ATOM 766 C C . ARG A 1 100 ? 10.758 19.530 -0.673 1.00 58.09 100 ARG A C 1
ATOM 768 O O . ARG A 1 100 ? 11.333 19.351 0.395 1.00 58.09 100 ARG A O 1
ATOM 775 N N . SER A 1 101 ? 9.453 19.809 -0.744 1.00 63.31 101 SER A N 1
ATOM 776 C CA . SER A 1 101 ? 8.563 19.973 0.402 1.00 63.31 101 SER A CA 1
ATOM 777 C C . SER A 1 101 ? 7.625 18.773 0.520 1.00 63.31 101 SER A C 1
ATOM 779 O O . SER A 1 101 ? 6.891 18.443 -0.409 1.00 63.31 101 SER A O 1
ATOM 781 N N . LEU A 1 102 ? 7.643 18.116 1.681 1.00 69.56 102 LEU A N 1
ATOM 782 C CA . LEU A 1 102 ? 6.783 16.965 1.992 1.00 69.56 102 LEU A CA 1
ATOM 783 C C . LEU A 1 102 ? 5.449 17.370 2.632 1.00 69.56 102 LEU A C 1
ATOM 785 O O . LEU A 1 102 ? 4.599 16.516 2.863 1.00 69.56 102 LEU A O 1
ATOM 789 N N . CYS A 1 103 ? 5.237 18.664 2.890 1.00 78.31 103 CYS A N 1
ATOM 790 C CA . CYS A 1 103 ? 4.015 19.174 3.511 1.00 78.31 103 CYS A CA 1
ATOM 791 C C . CYS A 1 103 ? 2.734 18.708 2.798 1.00 78.31 103 CYS A C 1
ATOM 793 O O . CYS A 1 103 ? 1.853 18.214 3.492 1.00 78.31 103 CYS A O 1
ATOM 795 N N . PRO A 1 104 ? 2.635 18.716 1.448 1.00 78.38 104 PRO A N 1
ATOM 796 C CA . PRO A 1 104 ? 1.427 18.239 0.770 1.00 78.38 104 PRO A CA 1
ATOM 797 C C . PRO A 1 104 ? 1.101 16.767 1.070 1.00 78.38 104 PRO A C 1
ATOM 799 O O . PRO A 1 104 ? -0.067 16.397 1.196 1.00 78.38 104 PRO A O 1
ATOM 802 N N . HIS A 1 105 ? 2.137 15.931 1.208 1.00 81.31 105 HIS A N 1
ATOM 803 C CA . HIS A 1 105 ? 1.996 14.525 1.584 1.00 81.31 105 HIS A CA 1
ATOM 804 C C . HIS A 1 105 ? 1.589 14.378 3.049 1.00 81.31 105 HIS A C 1
ATOM 806 O O . HIS A 1 105 ? 0.630 13.671 3.355 1.00 81.31 105 HIS A O 1
ATOM 812 N N . LEU A 1 106 ? 2.266 15.090 3.953 1.00 80.88 106 LEU A N 1
ATOM 813 C CA . LEU A 1 106 ? 1.937 15.087 5.379 1.00 80.88 106 LEU A CA 1
ATOM 814 C C . LEU A 1 106 ? 0.503 15.560 5.625 1.00 80.88 106 LEU A C 1
ATOM 816 O O . LEU A 1 106 ? -0.235 14.891 6.340 1.00 80.88 106 LEU A O 1
ATOM 820 N N . ASP A 1 107 ? 0.065 16.630 4.966 1.00 84.44 107 ASP A N 1
ATOM 821 C CA . ASP A 1 107 ? -1.302 17.144 5.067 1.00 84.44 107 ASP A CA 1
ATOM 822 C C . ASP A 1 107 ? -2.333 16.122 4.572 1.00 84.44 107 ASP A C 1
ATOM 824 O O . ASP A 1 107 ? -3.446 16.033 5.094 1.00 84.44 107 ASP A O 1
ATOM 828 N N . GLN A 1 108 ? -1.997 15.328 3.553 1.00 84.44 108 GLN A N 1
ATOM 829 C CA . GLN A 1 108 ? -2.861 14.256 3.061 1.00 84.44 108 GLN A CA 1
ATOM 830 C C . GLN A 1 108 ? -2.936 13.082 4.046 1.00 84.44 108 GLN A C 1
ATOM 832 O O . GLN A 1 108 ? -4.039 12.618 4.358 1.00 84.44 108 GLN A O 1
ATOM 837 N N . VAL A 1 109 ? -1.794 12.623 4.562 1.00 85.38 109 VAL A N 1
ATOM 838 C CA . VAL A 1 109 ? -1.725 11.538 5.554 1.00 85.38 109 VAL A CA 1
ATOM 839 C C . VAL A 1 109 ? -2.433 11.949 6.846 1.00 85.38 109 VAL A C 1
ATOM 841 O O . VAL A 1 109 ? -3.264 11.194 7.351 1.00 85.38 109 VAL A O 1
ATOM 844 N N . LEU A 1 110 ? -2.196 13.171 7.330 1.00 86.12 110 LEU A N 1
ATOM 845 C CA . LEU A 1 110 ? -2.836 13.723 8.524 1.00 86.12 110 LEU A CA 1
ATOM 846 C C . LEU A 1 110 ? -4.342 13.885 8.342 1.00 86.12 110 LEU A C 1
ATOM 848 O O . LEU A 1 110 ? -5.094 13.504 9.234 1.00 86.12 110 LEU A O 1
ATOM 852 N N . ARG A 1 111 ? -4.824 14.376 7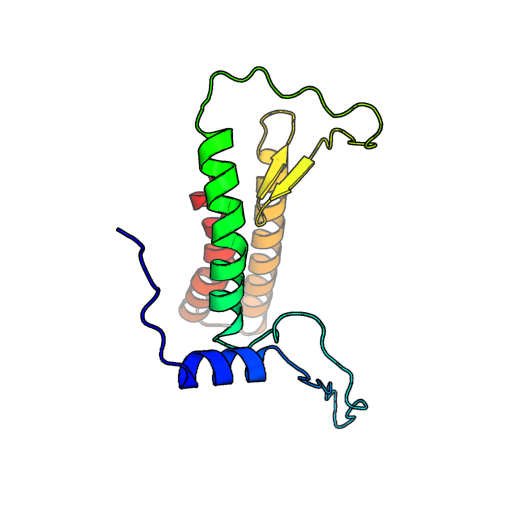.191 1.00 88.19 111 ARG A N 1
ATOM 853 C CA . ARG A 1 111 ? -6.274 14.435 6.922 1.00 88.19 111 ARG A CA 1
ATOM 854 C C . ARG A 1 111 ? -6.918 13.051 6.969 1.00 88.19 111 ARG A C 1
ATOM 856 O O . ARG A 1 111 ? -7.968 12.893 7.589 1.00 88.19 111 ARG A O 1
ATOM 863 N N . LYS A 1 112 ? -6.285 12.041 6.366 1.00 87.00 112 LYS A N 1
ATOM 864 C CA . LYS A 1 112 ? -6.790 10.658 6.377 1.00 87.00 112 LYS A CA 1
ATOM 865 C C . LYS A 1 112 ? -6.776 10.055 7.789 1.00 87.00 112 LYS A C 1
ATOM 867 O O . LYS A 1 112 ? -7.755 9.426 8.202 1.00 87.00 112 LYS A O 1
ATOM 872 N N . ALA A 1 113 ? -5.704 10.279 8.547 1.00 85.94 113 ALA A N 1
ATOM 873 C CA . ALA A 1 113 ? -5.588 9.841 9.936 1.00 85.94 113 ALA A CA 1
ATOM 874 C C . ALA A 1 113 ? -6.620 10.537 10.841 1.00 85.94 113 ALA A C 1
ATOM 876 O O . ALA A 1 113 ? -7.307 9.875 11.610 1.00 85.94 113 ALA A O 1
ATOM 877 N N . ASN A 1 114 ? -6.812 11.849 10.692 1.00 88.56 114 ASN A N 1
ATOM 878 C CA . ASN A 1 114 ? -7.793 12.613 11.465 1.00 88.56 114 ASN A CA 1
ATOM 879 C C . ASN A 1 114 ? -9.229 12.194 11.144 1.00 88.56 114 ASN A C 1
ATOM 881 O O . ASN A 1 114 ? -10.044 12.079 12.054 1.00 88.56 114 ASN A O 1
ATOM 885 N N . TYR A 1 115 ? -9.538 11.907 9.877 1.00 89.75 115 TYR A N 1
ATOM 886 C CA . TYR A 1 115 ? -10.856 11.407 9.487 1.00 89.75 115 TYR A CA 1
ATOM 887 C C . TYR A 1 115 ? -11.158 10.037 10.113 1.00 89.75 115 TYR A C 1
ATOM 889 O O . TYR A 1 115 ? -12.210 9.833 10.717 1.00 89.75 115 TYR A O 1
ATOM 897 N N . THR A 1 116 ? -10.210 9.099 10.027 1.00 86.19 116 THR A N 1
ATOM 898 C CA . THR A 1 116 ? -10.363 7.768 10.640 1.00 86.19 116 THR A CA 1
ATOM 899 C C . THR A 1 116 ? -10.433 7.845 12.163 1.00 86.19 116 THR A C 1
ATOM 901 O O . THR A 1 116 ? -11.276 7.187 12.772 1.00 86.19 116 THR A O 1
ATOM 904 N N . PHE A 1 117 ? -9.623 8.704 12.780 1.00 87.38 117 PHE A N 1
ATOM 905 C CA . PHE A 1 117 ? -9.664 8.963 14.215 1.00 87.38 117 PHE A CA 1
ATOM 906 C C . PHE A 1 117 ? -11.002 9.564 14.657 1.00 87.38 117 PHE A C 1
ATOM 908 O O . PHE A 1 117 ? -11.595 9.083 15.620 1.00 87.38 117 PHE A O 1
ATOM 915 N N . HIS A 1 118 ? -11.526 10.550 13.924 1.00 88.44 118 HIS A N 1
ATOM 916 C CA . HIS A 1 118 ? -12.839 11.135 14.192 1.00 88.44 118 HIS A CA 1
ATOM 917 C C . HIS A 1 118 ? -13.948 10.077 14.143 1.00 88.44 118 HIS A C 1
ATOM 919 O O . HIS A 1 118 ? -14.778 10.013 15.048 1.00 88.44 118 HIS A O 1
ATOM 925 N N . ASN A 1 119 ? -13.918 9.183 13.153 1.00 87.00 119 ASN A N 1
ATOM 926 C CA . ASN A 1 119 ? -14.880 8.084 13.062 1.00 87.00 119 ASN A CA 1
ATOM 927 C C . ASN A 1 119 ? -14.772 7.115 14.254 1.00 87.00 119 ASN A C 1
ATOM 929 O O . ASN A 1 119 ? -15.794 6.693 14.793 1.00 87.00 119 ASN A O 1
ATOM 933 N N . ILE A 1 120 ? -13.559 6.805 14.723 1.00 85.88 120 ILE A N 1
ATOM 934 C CA . ILE A 1 120 ? -13.349 5.971 15.921 1.00 85.88 120 ILE A CA 1
ATOM 935 C C . ILE A 1 120 ? -13.856 6.678 17.185 1.00 85.88 120 ILE A C 1
ATOM 937 O O . ILE A 1 120 ? -14.472 6.035 18.040 1.00 85.88 120 ILE A O 1
ATOM 941 N N . LEU A 1 121 ? -13.648 7.993 17.304 1.00 85.69 121 LEU A N 1
ATOM 942 C CA . LEU A 1 121 ? -14.182 8.789 18.410 1.00 85.69 121 LEU A CA 1
ATOM 943 C C . LEU A 1 121 ? -15.713 8.797 18.406 1.00 85.69 121 LEU A C 1
ATOM 945 O O . LEU A 1 121 ? -16.319 8.563 19.451 1.00 85.69 121 LEU A O 1
ATOM 949 N N . LEU A 1 122 ? -16.340 8.986 17.241 1.00 86.06 122 LEU A N 1
ATOM 950 C CA . LEU A 1 122 ? -17.795 8.916 17.094 1.00 86.06 122 LEU A CA 1
ATOM 951 C C . LEU A 1 122 ? -18.343 7.542 17.494 1.00 86.06 122 LEU A C 1
ATOM 953 O O . LEU A 1 122 ? -19.341 7.467 18.212 1.00 86.06 122 LEU A O 1
ATOM 957 N N . LEU A 1 123 ? -17.691 6.457 17.069 1.00 82.56 123 LEU A N 1
ATOM 958 C CA . LEU A 1 123 ? -18.078 5.093 17.443 1.00 82.56 123 LEU A CA 1
ATOM 959 C C . LEU A 1 123 ? -17.912 4.848 18.945 1.00 82.56 123 LEU A C 1
ATOM 961 O O . LEU A 1 123 ? -18.804 4.289 19.578 1.00 82.56 123 LEU A O 1
ATOM 965 N N . THR A 1 124 ? -16.813 5.323 19.532 1.00 82.75 124 THR A N 1
ATOM 966 C CA . THR A 1 124 ? -16.541 5.183 20.969 1.00 82.75 124 THR A CA 1
ATOM 967 C C . THR A 1 124 ? -17.566 5.949 21.805 1.00 82.75 124 THR A C 1
ATOM 969 O O . THR A 1 124 ? -18.093 5.402 22.774 1.00 82.75 124 THR A O 1
ATOM 972 N N . ALA A 1 125 ? -17.908 7.175 21.400 1.00 80.19 125 ALA A N 1
ATOM 973 C CA . ALA A 1 125 ? -18.888 8.012 22.086 1.00 80.19 125 ALA A CA 1
ATOM 974 C C . ALA A 1 125 ? -20.321 7.468 21.964 1.00 80.19 125 ALA A C 1
ATOM 976 O O . ALA A 1 125 ? -21.075 7.492 22.935 1.00 80.19 125 ALA A O 1
ATOM 977 N N . ARG A 1 126 ? -20.702 6.949 20.788 1.00 78.12 126 ARG A N 1
ATOM 978 C CA . ARG A 1 126 ? -22.058 6.433 20.534 1.00 78.12 126 ARG A CA 1
ATOM 979 C C . ARG A 1 126 ? -22.291 5.034 21.094 1.00 78.12 126 ARG A C 1
ATOM 981 O O . ARG A 1 126 ? -23.368 4.773 21.619 1.00 78.12 126 ARG A O 1
ATOM 988 N N . GLN A 1 127 ? -21.311 4.140 20.983 1.00 77.00 127 GLN A N 1
ATOM 989 C CA . GLN A 1 127 ? -21.458 2.736 21.383 1.00 77.00 127 GLN A CA 1
ATOM 990 C C . GLN A 1 127 ? -20.888 2.422 22.773 1.00 77.00 127 GLN A C 1
ATOM 992 O O . GLN A 1 127 ? -20.916 1.265 23.184 1.00 77.00 127 GLN A O 1
ATOM 997 N N . LYS A 1 128 ? -20.384 3.426 23.509 1.00 79.06 128 LYS A N 1
ATOM 998 C CA . LYS A 1 128 ? -19.772 3.259 24.843 1.00 79.06 128 LYS A CA 1
ATOM 999 C C . LYS A 1 128 ? -18.712 2.146 24.864 1.00 79.06 128 LYS A C 1
ATOM 1001 O O . LYS A 1 128 ? -18.676 1.319 25.777 1.00 79.06 128 LYS A O 1
ATOM 1006 N N . LEU A 1 129 ? -17.864 2.102 23.834 1.00 81.50 129 LEU A N 1
ATOM 1007 C CA . LEU A 1 129 ? -16.788 1.114 23.747 1.00 81.50 129 LEU A CA 1
ATOM 1008 C C . LEU A 1 129 ? -15.841 1.264 24.943 1.00 81.50 129 LEU A C 1
ATOM 1010 O O . LEU A 1 129 ? -15.506 2.375 25.356 1.00 81.50 129 LEU A O 1
ATOM 1014 N N . LYS A 1 130 ? -15.386 0.134 25.494 1.00 85.75 130 LYS A N 1
ATOM 1015 C CA . LYS A 1 130 ? -14.351 0.134 26.535 1.00 85.75 130 LYS A CA 1
ATOM 1016 C C . LYS A 1 130 ? -13.073 0.761 25.976 1.00 85.75 130 LYS A C 1
ATOM 1018 O O . LYS A 1 130 ? -12.698 0.481 24.837 1.00 85.75 130 LYS A O 1
ATOM 1023 N N . ALA A 1 131 ? -12.366 1.525 26.809 1.00 83.25 131 ALA A N 1
ATOM 1024 C CA . ALA A 1 131 ? -11.129 2.211 26.428 1.00 83.25 131 ALA A CA 1
ATOM 1025 C C . ALA A 1 131 ? -10.105 1.272 25.764 1.00 83.25 131 ALA A C 1
ATOM 1027 O O . ALA A 1 131 ? -9.488 1.637 24.769 1.00 83.25 131 ALA A O 1
ATOM 1028 N N . GLU A 1 132 ? -9.988 0.032 26.244 1.00 88.62 132 GLU A N 1
ATOM 1029 C CA . GLU A 1 132 ? -9.100 -0.979 25.658 1.00 88.62 132 GLU A CA 1
ATOM 1030 C C . GLU A 1 132 ? -9.439 -1.297 24.189 1.00 88.62 132 GLU A C 1
ATOM 1032 O O . GLU A 1 132 ? -8.549 -1.392 23.344 1.00 88.62 132 GLU A O 1
ATOM 1037 N N . SER A 1 133 ? -10.727 -1.418 23.853 1.00 84.69 133 SER A N 1
ATOM 1038 C CA . SER A 1 133 ? -11.175 -1.685 22.480 1.00 84.69 133 SER A CA 1
ATOM 1039 C C . SER A 1 133 ? -10.922 -0.487 21.566 1.00 84.69 133 SER A C 1
ATOM 1041 O O . SER A 1 133 ? -10.470 -0.662 20.436 1.00 84.69 133 SER A O 1
ATOM 1043 N N . SER A 1 134 ? -11.126 0.732 22.068 1.00 84.06 134 SER A N 1
ATOM 1044 C CA . SER A 1 134 ? -10.816 1.961 21.329 1.00 84.06 134 SER A CA 1
ATOM 1045 C C . SER A 1 134 ? -9.313 2.129 21.093 1.00 84.06 134 SER A C 1
ATOM 1047 O O . SER A 1 134 ? -8.908 2.512 19.996 1.00 84.06 134 SER A O 1
ATOM 1049 N N . ILE A 1 135 ? -8.474 1.774 22.073 1.00 88.50 135 ILE A N 1
ATOM 1050 C CA . ILE A 1 135 ? -7.012 1.770 21.919 1.00 88.50 135 ILE A CA 1
ATOM 1051 C C . ILE A 1 135 ? -6.588 0.736 20.869 1.00 88.50 135 ILE A C 1
ATOM 1053 O O . ILE A 1 135 ? -5.776 1.056 20.004 1.00 88.50 135 ILE A O 1
ATOM 1057 N N . ARG A 1 136 ? -7.168 -0.473 20.883 1.00 89.81 136 ARG A N 1
ATOM 1058 C CA . ARG A 1 136 ? -6.911 -1.508 19.862 1.00 89.81 136 ARG A CA 1
ATOM 1059 C C . ARG A 1 136 ? -7.336 -1.074 18.456 1.00 89.81 136 ARG A C 1
ATOM 1061 O O . ARG A 1 136 ? -6.617 -1.324 17.490 1.00 89.81 136 ARG A O 1
ATOM 1068 N N . LEU A 1 137 ? -8.482 -0.407 18.321 1.00 87.56 137 LEU A N 1
ATOM 1069 C CA . LEU A 1 137 ? -8.933 0.156 17.042 1.00 87.56 137 LEU A CA 1
ATOM 1070 C C . LEU A 1 137 ? -7.983 1.252 16.551 1.00 87.56 137 LEU A C 1
ATOM 1072 O O . LEU A 1 137 ? -7.597 1.276 15.383 1.00 87.56 137 LEU A O 1
ATOM 1076 N N . TYR A 1 138 ? -7.540 2.125 17.454 1.00 88.00 138 TYR A N 1
ATOM 1077 C CA . TYR A 1 138 ? -6.562 3.156 17.131 1.00 88.00 138 TYR A CA 1
ATOM 1078 C C . TYR A 1 138 ? -5.227 2.562 16.651 1.00 88.00 138 TYR A C 1
ATOM 1080 O O . TYR A 1 138 ? -4.707 2.965 15.605 1.00 88.00 138 TYR A O 1
ATOM 1088 N N . THR A 1 139 ? -4.676 1.582 17.374 1.00 88.69 139 THR A N 1
ATOM 1089 C CA . THR A 1 139 ? -3.386 0.967 17.025 1.00 88.69 139 THR A CA 1
ATOM 1090 C C . THR A 1 139 ? -3.442 0.107 15.765 1.00 88.69 139 THR A C 1
ATOM 1092 O O . THR A 1 139 ? -2.424 0.007 15.087 1.00 88.69 139 THR A O 1
ATOM 1095 N N . SER A 1 140 ? -4.592 -0.478 15.423 1.00 88.69 140 SER A N 1
ATOM 1096 C CA . SER A 1 140 ? -4.752 -1.314 14.221 1.00 88.69 140 SER A CA 1
ATOM 1097 C C . SER A 1 140 ? -5.078 -0.531 12.946 1.00 88.69 140 SER A C 1
ATOM 1099 O O . SER A 1 140 ? -4.733 -0.993 11.864 1.00 88.69 140 SER A O 1
ATOM 1101 N N . ILE A 1 141 ? -5.712 0.645 13.042 1.00 86.44 141 ILE A N 1
ATOM 1102 C CA . ILE A 1 141 ? -6.210 1.383 11.863 1.00 86.44 141 ILE A CA 1
ATOM 1103 C C . ILE A 1 141 ? -5.452 2.697 11.646 1.00 86.44 141 ILE A C 1
ATOM 1105 O O . ILE A 1 141 ? -4.930 2.962 10.557 1.00 86.44 141 ILE A O 1
ATOM 1109 N N . VAL A 1 142 ? -5.381 3.536 12.682 1.00 85.19 142 VAL A N 1
ATOM 1110 C CA . VAL A 1 142 ? -4.830 4.895 12.563 1.00 85.19 142 VAL A CA 1
ATOM 1111 C C . VAL A 1 142 ? -3.307 4.848 12.523 1.00 85.19 142 VAL A C 1
ATOM 1113 O O . VAL A 1 142 ? -2.695 5.469 11.657 1.00 85.19 142 VAL A O 1
ATOM 1116 N N . ARG A 1 143 ? -2.683 4.059 13.411 1.00 82.62 143 ARG A N 1
ATOM 1117 C CA . ARG A 1 143 ? -1.218 3.955 13.479 1.00 82.62 143 ARG A CA 1
ATOM 1118 C C . ARG A 1 143 ? -0.599 3.473 12.156 1.00 82.62 143 ARG A C 1
ATOM 1120 O O . ARG A 1 143 ? 0.280 4.184 11.679 1.00 82.62 143 ARG A O 1
ATOM 1127 N N . PRO A 1 144 ? -1.054 2.379 11.509 1.00 84.06 144 PRO A N 1
ATOM 1128 C CA . PRO A 1 144 ? -0.475 1.937 10.238 1.00 84.06 144 PRO A CA 1
ATOM 1129 C C . PRO A 1 144 ? -0.623 2.967 9.118 1.00 84.06 144 PRO A C 1
ATOM 1131 O O . PRO A 1 144 ? 0.295 3.138 8.320 1.00 84.06 144 PRO A O 1
ATOM 1134 N N . SER A 1 145 ? -1.746 3.695 9.093 1.00 79.12 145 SER A N 1
ATOM 1135 C CA . SER A 1 145 ? -1.995 4.753 8.106 1.00 79.12 145 SER A CA 1
ATOM 1136 C C . SER A 1 145 ? -0.963 5.880 8.192 1.00 79.12 145 SER A C 1
ATOM 1138 O O . SER A 1 145 ? -0.560 6.413 7.160 1.00 79.12 145 SER A O 1
ATOM 1140 N N . SER A 1 146 ? -0.512 6.212 9.403 1.00 73.75 146 SER A N 1
ATOM 1141 C CA . SER A 1 146 ? 0.538 7.210 9.624 1.00 73.75 146 SER A CA 1
ATOM 1142 C C . SER A 1 146 ? 1.947 6.635 9.443 1.00 73.75 146 SER A C 1
ATOM 1144 O O . SER A 1 146 ? 2.800 7.298 8.863 1.00 73.75 146 SER A O 1
ATOM 1146 N N . THR A 1 147 ? 2.209 5.407 9.908 1.00 79.94 147 THR A N 1
ATOM 1147 C CA . THR A 1 147 ? 3.568 4.832 9.930 1.00 79.94 147 THR A CA 1
ATOM 1148 C C . THR A 1 147 ? 4.018 4.226 8.604 1.00 79.94 147 THR A C 1
ATOM 1150 O O . THR A 1 147 ? 5.219 4.075 8.401 1.00 79.94 147 THR A O 1
ATOM 1153 N N . TYR A 1 148 ? 3.101 3.886 7.690 1.00 77.75 148 TYR A N 1
ATOM 1154 C CA . TYR A 1 148 ? 3.451 3.310 6.384 1.00 77.75 148 TYR A CA 1
ATOM 1155 C C . TYR A 1 148 ? 4.389 4.220 5.577 1.00 77.75 148 TYR A C 1
ATOM 1157 O O . TYR A 1 148 ? 5.354 3.753 4.982 1.00 77.75 148 TYR A O 1
ATOM 1165 N N . SER A 1 149 ? 4.143 5.534 5.601 1.00 64.75 149 SER A N 1
ATOM 1166 C CA . SER A 1 149 ? 4.973 6.502 4.870 1.00 64.75 149 SER A CA 1
ATOM 1167 C C . SER A 1 149 ? 6.325 6.781 5.527 1.00 64.75 149 SER A C 1
ATOM 1169 O O . SER A 1 149 ? 7.209 7.294 4.855 1.00 64.75 149 SER A O 1
ATOM 1171 N N . CYS A 1 150 ? 6.510 6.439 6.806 1.00 70.12 150 CYS A N 1
ATOM 1172 C CA . CYS A 1 150 ? 7.737 6.759 7.536 1.00 70.12 150 CYS A CA 1
ATOM 1173 C C . CYS A 1 150 ? 8.961 5.968 7.054 1.00 70.12 150 CYS A C 1
ATOM 1175 O O . CYS A 1 150 ? 10.074 6.413 7.283 1.00 70.12 150 CYS A O 1
ATOM 1177 N N . GLN A 1 151 ? 8.774 4.810 6.406 1.00 62.50 151 GLN A N 1
ATOM 1178 C CA . GLN A 1 151 ? 9.882 4.011 5.856 1.00 62.50 151 GLN A CA 1
ATOM 1179 C C . GLN A 1 151 ? 10.392 4.530 4.504 1.00 62.50 151 GLN A C 1
ATOM 1181 O O . GLN A 1 151 ? 11.480 4.158 4.079 1.00 62.50 151 GLN A O 1
ATOM 1186 N N . ALA A 1 152 ? 9.599 5.354 3.814 1.00 58.25 152 ALA A N 1
ATOM 1187 C CA . ALA A 1 152 ? 9.970 5.970 2.542 1.00 58.25 152 ALA A CA 1
ATOM 1188 C C . ALA A 1 152 ? 10.673 7.331 2.727 1.00 58.25 152 ALA A C 1
ATOM 1190 O O . ALA A 1 152 ? 10.893 8.037 1.740 1.00 58.25 152 ALA A O 1
ATOM 1191 N N . TRP A 1 153 ? 10.951 7.711 3.979 1.00 54.81 153 TRP A N 1
ATOM 1192 C CA . TRP A 1 153 ? 11.564 8.975 4.386 1.00 54.81 153 TRP A CA 1
ATOM 1193 C C . TRP A 1 153 ? 13.021 8.789 4.791 1.00 54.81 153 TRP A C 1
ATOM 1195 O O . TRP A 1 153 ? 13.332 7.752 5.418 1.00 54.81 153 TRP A O 1
#

pLDDT: mean 77.39, std 11.65, range [32.69, 90.62]

Sequence (153 aa):
MTFAPAYDDTTVAWIQAFLTDHKGSIKVDGFVSAPSPTFGLPQGSPLSPILATLYTFAFQHRLQTDFLNQNRKPTPAPAGLGITVIPHLTWLGVTFSNKRSLCPHLDQVLRKANYTFHNILLLTARQKLKAESSIRLYTSIVRPSSTYSCQAW

Foldseek 3Di:
DDPDPPDDPVVVVVVVVQQPQDWDWDDDPNDIHDTDGDHAHDPPDPCRVVVVCVVCVVVVVVCCVVPVPPPDDPDPDPPPPPDDDDQWDQDPLQIDGPVNDRVVSVVVLVVVLVVQLVVLVVCCVPVVDDPVVSVVSCVVPNVCSNCVCVVVD

Organism: Botryobasidium botryosum (strain FD-172 SS1) (NCBI:txid930990)